Protein AF-A0A395IGC1-F1 (afdb_monomer_lite)

Sequence (133 aa):
MDLAVDSQAIAFTKSSARYLFNKNPDMEKKLRSLYQQAADLSYHLWTRRTTLKISTRGDLNPLFDVEDPKMTLHSTVKEDTENKLTGQPIALFVHPMHMIELYGTEEGEDYENSLIFAPAEVWLYHPLRQEGP

Foldseek 3Di:
DLVVLLVVLVVCCPPVCVVVDDPDPVVSVVSSVVSVLVVVQVCLCVPPPKDKDFDFPVNDDQADAPPPPQEDEDPVDDDDPVHDSGRAGFPDQPDGRQAIWIAADNSSDRNPHTDGPGHTYTYGDDDPPPPDD

Organism: NCBI:txid38457

pLDDT: mean 77.88, std 9.59, range [47.28, 89.88]

Secondary structure (DSSP, 8-state):
-HHHHHHHHHHHHHSGGGGTS---HHHHHHHHHHHHHHHHHHHHHHHS--EEEE--GGGS-SB--TT-TTEEE-TT-PPBTTB--TTPBP-EEEETT--EEEES-TTS--SSS-EEEEPEEEE---PPP----

Radius of gyration: 26.28 Å; chains: 1; bounding box: 51×21×82 Å

Structure (mmCIF, N/CA/C/O backbone):
data_AF-A0A395IGC1-F1
#
_entry.id   AF-A0A395IGC1-F1
#
loop_
_atom_site.group_PDB
_atom_site.id
_atom_site.type_symbol
_atom_site.label_atom_id
_atom_site.label_alt_id
_atom_site.label_comp_id
_atom_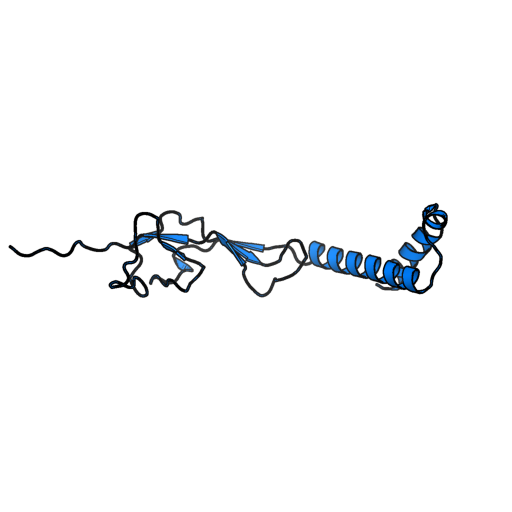site.label_asym_id
_atom_site.label_entity_id
_atom_site.label_seq_id
_atom_site.pdbx_PDB_ins_code
_atom_site.Cartn_x
_atom_site.Cartn_y
_atom_site.Cartn_z
_atom_site.occupancy
_atom_site.B_iso_or_equiv
_atom_site.auth_seq_id
_atom_site.auth_comp_id
_atom_site.auth_asym_id
_atom_site.auth_atom_id
_atom_site.pdbx_PDB_model_num
ATOM 1 N N . MET A 1 1 ? 9.162 -8.271 -26.415 1.00 57.78 1 MET A N 1
ATOM 2 C CA . MET A 1 1 ? 9.500 -6.974 -25.790 1.00 57.78 1 MET A CA 1
ATOM 3 C C . MET A 1 1 ? 10.963 -6.619 -26.061 1.00 57.78 1 MET A C 1
ATOM 5 O O . MET A 1 1 ? 11.222 -5.499 -26.485 1.00 57.78 1 MET A O 1
ATOM 9 N N . ASP A 1 2 ? 11.868 -7.602 -25.999 1.00 61.69 2 ASP A N 1
ATOM 10 C CA . ASP A 1 2 ? 13.318 -7.487 -26.257 1.00 61.69 2 ASP A CA 1
ATOM 11 C C . ASP A 1 2 ? 13.733 -6.704 -27.512 1.00 61.69 2 ASP A C 1
ATOM 13 O O . ASP A 1 2 ? 14.636 -5.878 -27.449 1.00 61.69 2 ASP A O 1
ATOM 17 N N . LEU A 1 3 ? 13.050 -6.883 -28.650 1.00 71.25 3 LEU A N 1
ATOM 18 C CA . LEU A 1 3 ? 13.413 -6.194 -29.901 1.00 71.25 3 LEU A CA 1
ATOM 19 C C . LEU A 1 3 ? 13.288 -4.659 -29.814 1.00 71.25 3 LEU A C 1
ATOM 21 O O . LEU A 1 3 ? 14.064 -3.936 -30.440 1.00 71.25 3 LEU A O 1
ATOM 25 N N . ALA A 1 4 ? 12.323 -4.148 -29.042 1.00 75.06 4 ALA A N 1
ATOM 26 C CA . ALA A 1 4 ? 12.119 -2.707 -28.874 1.00 75.06 4 ALA A CA 1
ATOM 27 C C . ALA A 1 4 ? 13.140 -2.101 -27.899 1.00 75.06 4 ALA A C 1
ATOM 29 O O . ALA A 1 4 ? 13.671 -1.018 -28.153 1.00 75.06 4 ALA A O 1
ATOM 30 N N . VAL A 1 5 ? 13.451 -2.829 -26.823 1.00 79.88 5 VAL A N 1
ATOM 31 C CA . VAL A 1 5 ? 14.486 -2.475 -25.839 1.00 79.88 5 VAL A CA 1
ATOM 32 C C . VAL A 1 5 ? 15.861 -2.424 -26.498 1.00 79.88 5 VAL A C 1
ATOM 34 O O . VAL A 1 5 ? 16.593 -1.444 -26.346 1.00 79.88 5 VAL A O 1
ATOM 37 N N . ASP A 1 6 ? 16.163 -3.415 -27.331 1.00 79.56 6 ASP A N 1
ATOM 38 C CA . ASP A 1 6 ? 17.393 -3.469 -28.111 1.00 79.56 6 ASP A CA 1
ATOM 39 C C . ASP A 1 6 ? 17.507 -2.302 -29.093 1.00 79.56 6 ASP A C 1
ATOM 41 O O . ASP A 1 6 ? 18.558 -1.665 -29.184 1.00 79.56 6 ASP A O 1
ATOM 45 N N . SER A 1 7 ? 16.419 -1.965 -29.791 1.00 84.06 7 SER A N 1
ATOM 46 C CA . SER A 1 7 ? 16.398 -0.819 -30.702 1.00 84.06 7 SER A CA 1
ATOM 47 C C . SER A 1 7 ? 16.660 0.503 -29.974 1.00 84.06 7 SER A C 1
ATOM 49 O O . SER A 1 7 ? 17.414 1.337 -30.479 1.00 84.06 7 SER A O 1
ATOM 51 N N . GLN A 1 8 ? 16.072 0.703 -28.791 1.00 84.19 8 GLN A N 1
ATOM 52 C CA . GLN A 1 8 ? 16.260 1.919 -27.991 1.00 84.19 8 GLN A CA 1
ATOM 53 C C . GLN A 1 8 ? 17.681 2.020 -27.425 1.00 84.19 8 GLN A C 1
ATOM 55 O O . GLN A 1 8 ? 18.326 3.061 -27.564 1.00 84.19 8 GLN A O 1
ATOM 60 N N . ALA A 1 9 ? 18.223 0.929 -26.879 1.00 82.69 9 ALA A N 1
ATOM 61 C CA . ALA A 1 9 ? 19.599 0.889 -26.383 1.00 82.69 9 ALA A CA 1
ATOM 62 C C . ALA A 1 9 ? 20.624 1.149 -27.508 1.00 82.69 9 ALA A C 1
ATOM 64 O O . ALA A 1 9 ? 21.607 1.876 -27.327 1.00 82.69 9 ALA A O 1
ATOM 65 N N . ILE A 1 10 ? 20.383 0.612 -28.709 1.00 83.31 10 ILE A N 1
ATOM 66 C CA . ILE A 1 10 ? 21.224 0.858 -29.888 1.00 83.31 10 ILE A CA 1
ATOM 67 C C . ILE A 1 10 ? 21.091 2.309 -30.374 1.00 83.31 10 ILE A C 1
ATOM 69 O O . ILE A 1 10 ? 22.091 2.935 -30.729 1.00 83.31 10 ILE A O 1
ATOM 73 N N . ALA A 1 11 ? 19.882 2.871 -30.399 1.00 85.44 11 ALA A N 1
ATOM 74 C CA . ALA A 1 11 ? 19.674 4.269 -30.774 1.00 85.44 11 ALA A CA 1
ATOM 75 C C . ALA A 1 11 ? 20.389 5.219 -29.800 1.00 85.44 11 ALA A C 1
ATOM 77 O O . ALA A 1 11 ? 21.076 6.150 -30.228 1.00 85.44 11 ALA A O 1
ATOM 78 N N . PHE A 1 12 ? 20.313 4.929 -28.500 1.00 84.44 12 PHE A N 1
ATOM 79 C CA . PHE A 1 12 ? 20.993 5.687 -27.459 1.00 84.44 12 PHE A CA 1
ATOM 80 C C . PHE A 1 12 ? 22.516 5.650 -27.627 1.00 84.44 12 PHE A C 1
ATOM 82 O O . PHE A 1 12 ? 23.151 6.703 -27.673 1.00 84.44 12 PHE A O 1
ATOM 89 N N . THR A 1 13 ? 23.113 4.472 -27.825 1.00 82.00 13 THR A N 1
ATOM 90 C CA . THR A 1 13 ? 24.572 4.337 -28.020 1.00 82.00 13 THR A CA 1
ATOM 91 C C . THR A 1 13 ? 25.078 4.938 -29.334 1.00 82.00 13 THR A C 1
ATOM 93 O O . THR A 1 13 ? 26.251 5.296 -29.429 1.00 82.00 13 THR A O 1
ATOM 96 N N . LYS A 1 14 ? 24.217 5.092 -30.347 1.00 85.38 14 LYS A N 1
ATOM 97 C CA . LYS A 1 14 ? 24.543 5.785 -31.608 1.00 85.38 14 LYS A CA 1
ATOM 98 C C . LYS A 1 14 ? 24.425 7.310 -31.522 1.00 85.38 14 LYS A C 1
ATOM 100 O O . LYS A 1 14 ? 24.967 7.996 -32.391 1.00 85.38 14 LYS A O 1
ATOM 105 N N . SER A 1 15 ? 23.747 7.835 -30.503 1.00 84.31 15 SER A N 1
ATOM 106 C CA . SER A 1 15 ? 23.563 9.274 -30.283 1.00 84.31 15 SER A CA 1
ATOM 107 C C . SER A 1 15 ? 24.846 9.966 -29.792 1.00 84.31 15 SER A C 1
ATOM 109 O O . SER A 1 15 ? 25.911 9.352 -29.685 1.00 84.31 15 SER A O 1
ATOM 111 N N . SER A 1 16 ? 24.750 11.247 -29.426 1.00 84.88 16 SER A N 1
ATOM 112 C CA . SER A 1 16 ? 25.825 11.995 -28.755 1.00 84.88 16 SER A CA 1
ATOM 113 C C . SER A 1 16 ? 26.332 11.322 -27.471 1.00 84.88 16 SER A C 1
ATOM 115 O O . SER A 1 16 ? 27.471 11.557 -27.072 1.00 84.88 16 SER A O 1
ATOM 117 N N . ALA A 1 17 ? 25.545 10.423 -26.867 1.00 80.56 17 ALA A N 1
ATOM 118 C CA . ALA A 1 17 ? 25.967 9.598 -25.740 1.00 80.56 17 ALA A CA 1
ATOM 119 C C . ALA A 1 17 ? 27.205 8.736 -26.058 1.00 80.56 17 ALA A C 1
ATOM 121 O O . ALA A 1 17 ? 27.982 8.428 -25.160 1.00 80.56 17 ALA A O 1
ATOM 122 N N . ARG A 1 18 ? 27.475 8.419 -27.333 1.00 79.62 18 ARG A N 1
ATOM 123 C CA . ARG A 1 18 ? 28.665 7.658 -27.763 1.00 79.62 18 ARG A CA 1
ATOM 124 C C . ARG A 1 18 ? 30.004 8.229 -27.285 1.00 79.62 18 ARG A C 1
ATOM 126 O O . ARG A 1 18 ? 30.986 7.501 -27.265 1.00 79.62 18 ARG A O 1
ATOM 133 N N . TYR A 1 19 ? 30.051 9.524 -26.966 1.00 80.75 19 TYR A N 1
ATOM 134 C CA . TYR A 1 19 ? 31.247 10.204 -26.460 1.00 80.75 19 TYR A CA 1
ATOM 135 C C . TYR A 1 19 ? 31.378 10.144 -24.932 1.00 80.75 19 TYR A C 1
ATOM 137 O O . TYR A 1 19 ? 32.445 10.429 -24.402 1.00 80.75 19 TYR A O 1
ATOM 145 N N . LEU A 1 20 ? 30.301 9.777 -24.235 1.00 77.69 20 LEU A N 1
ATOM 146 C CA . LEU A 1 20 ? 30.237 9.633 -22.779 1.00 77.69 20 LEU A CA 1
ATOM 147 C C . LEU A 1 20 ? 30.416 8.174 -22.339 1.00 77.69 20 LEU A C 1
ATOM 149 O O . LEU A 1 20 ? 30.846 7.917 -21.218 1.00 77.69 20 LEU A O 1
ATOM 153 N N . PHE A 1 21 ? 30.096 7.218 -23.215 1.00 70.38 21 PHE A N 1
ATOM 154 C CA . PHE A 1 21 ? 30.158 5.791 -22.914 1.00 70.38 21 PHE A CA 1
ATOM 155 C C . PHE A 1 21 ? 31.394 5.131 -23.521 1.00 70.38 21 PHE A C 1
ATOM 157 O O . PHE A 1 21 ? 31.634 5.199 -24.726 1.00 70.38 21 PHE A O 1
ATOM 164 N N . ASN A 1 22 ? 32.140 4.410 -22.685 1.00 71.12 22 ASN A N 1
ATOM 165 C CA . ASN A 1 22 ? 33.119 3.446 -23.163 1.00 71.12 22 ASN A CA 1
ATOM 166 C C . ASN A 1 22 ? 32.365 2.211 -23.684 1.00 71.12 22 ASN A C 1
ATOM 168 O O . ASN A 1 22 ? 31.527 1.660 -22.968 1.00 71.12 22 ASN A O 1
ATOM 172 N N . LYS A 1 23 ? 32.642 1.774 -24.918 1.00 69.56 23 LYS A N 1
ATOM 173 C CA . LYS A 1 23 ? 31.980 0.627 -25.573 1.00 69.56 23 LYS A CA 1
ATOM 174 C C . LYS A 1 23 ? 32.480 -0.716 -25.028 1.00 69.56 23 LYS A C 1
ATOM 176 O O . LYS A 1 23 ? 32.913 -1.585 -25.779 1.00 69.56 23 LYS A O 1
ATOM 181 N N . ASN A 1 24 ? 32.473 -0.867 -23.709 1.00 79.38 24 ASN A N 1
ATOM 182 C CA . ASN A 1 24 ? 32.723 -2.148 -23.073 1.00 79.38 24 ASN A CA 1
ATOM 183 C C . ASN A 1 24 ? 31.439 -3.001 -23.184 1.00 79.38 24 ASN A C 1
ATOM 185 O O . ASN A 1 24 ? 30.371 -2.502 -22.809 1.00 79.38 24 ASN A O 1
ATOM 189 N N . PRO A 1 25 ? 31.507 -4.261 -23.658 1.00 78.12 25 PRO A N 1
ATOM 190 C CA . PRO A 1 25 ? 30.361 -5.177 -23.681 1.00 78.12 25 PRO A CA 1
ATOM 191 C C . PRO A 1 25 ? 29.608 -5.278 -22.342 1.00 78.12 25 PRO A C 1
ATOM 193 O O . PRO A 1 25 ? 28.382 -5.402 -22.343 1.00 78.12 25 PRO A O 1
ATOM 196 N N . ASP A 1 26 ? 30.291 -5.141 -21.201 1.00 82.62 26 ASP A N 1
ATOM 197 C CA . ASP A 1 26 ? 29.640 -5.146 -19.883 1.00 82.62 26 ASP A CA 1
ATOM 198 C C . ASP A 1 26 ? 28.701 -3.947 -19.680 1.00 82.62 26 ASP A C 1
ATOM 200 O O . ASP A 1 26 ? 27.618 -4.075 -19.102 1.00 82.62 26 ASP A O 1
ATOM 204 N N . MET A 1 27 ? 29.082 -2.771 -20.192 1.00 80.19 27 MET A N 1
ATOM 205 C CA . MET A 1 27 ? 28.243 -1.574 -20.120 1.00 80.19 27 MET A CA 1
ATOM 206 C C . MET A 1 27 ? 27.045 -1.664 -21.060 1.00 80.19 27 MET A C 1
ATOM 208 O O . MET A 1 27 ? 25.955 -1.245 -20.677 1.00 80.19 27 MET A O 1
ATOM 212 N N . GLU A 1 28 ? 27.208 -2.235 -22.256 1.00 80.62 28 GLU A N 1
ATOM 213 C CA . GLU A 1 28 ? 26.083 -2.459 -23.172 1.00 80.62 28 GLU A CA 1
ATOM 214 C C . GLU A 1 28 ? 25.059 -3.425 -22.571 1.00 80.62 28 GLU A C 1
ATOM 216 O O . GLU A 1 28 ? 23.853 -3.179 -22.643 1.00 80.62 28 GLU A O 1
ATOM 221 N N . LYS A 1 29 ? 25.532 -4.486 -21.909 1.00 84.88 29 LYS A N 1
ATOM 222 C CA . LYS A 1 29 ? 24.670 -5.425 -21.188 1.00 84.88 29 LYS A CA 1
ATOM 223 C C . LYS A 1 29 ? 23.932 -4.741 -20.036 1.00 84.88 29 LYS A C 1
ATOM 225 O O . LYS A 1 29 ? 22.726 -4.935 -19.884 1.00 84.88 29 LYS A O 1
ATOM 230 N N . LYS A 1 30 ? 24.622 -3.895 -19.261 1.00 86.50 30 LYS A N 1
ATOM 231 C CA . LYS A 1 30 ? 24.007 -3.112 -18.178 1.00 86.50 30 LYS A CA 1
ATOM 232 C C . LYS A 1 30 ? 22.962 -2.127 -18.705 1.00 86.50 30 LYS A C 1
ATOM 234 O O . LYS A 1 30 ? 21.893 -2.006 -18.117 1.00 86.50 30 LYS A O 1
ATOM 239 N N . LEU A 1 31 ? 23.244 -1.461 -19.824 1.00 86.12 31 LEU A N 1
ATOM 240 C CA . LEU A 1 31 ? 22.314 -0.527 -20.455 1.00 86.12 31 LEU A CA 1
ATOM 241 C C . LEU A 1 31 ? 21.043 -1.243 -20.927 1.00 86.12 31 LEU A C 1
ATOM 243 O O . LEU A 1 31 ? 19.945 -0.780 -20.636 1.00 86.12 31 LEU A O 1
ATOM 247 N N . ARG A 1 32 ? 21.179 -2.394 -21.596 1.00 86.44 32 ARG A N 1
ATOM 248 C CA . ARG A 1 32 ? 20.028 -3.217 -22.006 1.00 86.44 32 ARG A CA 1
ATOM 249 C C . ARG A 1 32 ? 19.208 -3.682 -20.808 1.00 86.44 32 ARG A C 1
ATOM 251 O O . ARG A 1 32 ? 17.992 -3.542 -20.828 1.00 86.44 32 ARG A O 1
ATOM 258 N N . SER A 1 33 ? 19.868 -4.148 -19.746 1.00 88.94 33 SER A N 1
ATOM 259 C CA . SER A 1 33 ? 19.200 -4.515 -18.492 1.00 88.94 33 SER A CA 1
ATOM 260 C C . SER A 1 33 ? 18.399 -3.352 -17.906 1.00 88.94 33 SER A C 1
ATOM 262 O O . SER A 1 33 ? 17.291 -3.564 -17.431 1.00 88.94 33 SER A O 1
ATOM 264 N N . LEU A 1 34 ? 18.931 -2.127 -17.951 1.00 89.81 34 LEU A N 1
ATOM 265 C CA . LEU A 1 34 ? 18.236 -0.947 -17.439 1.00 89.81 34 LEU A CA 1
ATOM 266 C C . LEU A 1 34 ? 17.009 -0.592 -18.289 1.00 89.81 34 LEU A C 1
ATOM 268 O O . LEU A 1 34 ? 15.945 -0.337 -17.739 1.00 89.81 34 LEU A O 1
ATOM 272 N N . TYR A 1 35 ? 17.137 -0.601 -19.620 1.00 89.12 35 TYR A N 1
ATOM 273 C CA . TYR A 1 35 ? 15.992 -0.367 -20.506 1.00 89.12 35 TYR A CA 1
ATOM 274 C C . TYR A 1 35 ? 14.912 -1.439 -20.344 1.00 89.12 35 TYR A C 1
ATOM 276 O O . TYR A 1 35 ? 13.730 -1.105 -20.369 1.00 89.12 35 TYR A O 1
ATOM 284 N N . GLN A 1 36 ? 15.304 -2.701 -20.150 1.00 89.88 36 GLN A N 1
ATOM 285 C CA . GLN A 1 36 ? 14.368 -3.790 -19.887 1.00 89.88 36 GLN A CA 1
ATOM 286 C C . GLN A 1 36 ? 13.639 -3.576 -18.556 1.00 89.88 36 GLN A C 1
ATOM 288 O O . GLN A 1 36 ? 12.414 -3.558 -18.539 1.00 89.88 36 GLN A O 1
ATOM 293 N N . GLN A 1 37 ? 14.375 -3.301 -17.474 1.00 89.25 37 GLN A N 1
ATOM 294 C CA . GLN A 1 37 ? 13.787 -3.001 -16.162 1.00 89.25 37 GLN A CA 1
ATOM 295 C C . GLN A 1 37 ? 12.828 -1.809 -16.226 1.00 89.25 37 GLN A C 1
ATOM 297 O O . GLN A 1 37 ? 11.724 -1.879 -15.701 1.00 89.25 37 GLN A O 1
ATOM 302 N N . ALA A 1 38 ? 13.210 -0.731 -16.914 1.00 88.19 38 ALA A N 1
ATOM 303 C CA . ALA A 1 38 ? 12.355 0.441 -17.068 1.00 88.19 38 ALA A CA 1
ATOM 304 C C . ALA A 1 38 ? 11.081 0.135 -17.874 1.00 88.19 38 ALA A C 1
ATOM 306 O O . ALA A 1 38 ? 10.012 0.655 -17.548 1.00 88.19 38 ALA A O 1
ATOM 307 N N . ALA A 1 39 ? 11.177 -0.696 -18.917 1.00 88.62 39 ALA A N 1
ATOM 308 C CA . ALA A 1 39 ? 10.030 -1.110 -19.719 1.00 88.62 39 ALA A CA 1
ATOM 309 C C . ALA A 1 39 ? 9.068 -2.000 -18.919 1.00 88.62 39 ALA A C 1
ATOM 311 O O . ALA A 1 39 ? 7.861 -1.763 -18.958 1.00 88.62 39 ALA A O 1
ATOM 312 N N . ASP A 1 40 ? 9.599 -2.966 -18.168 1.00 85.06 40 ASP A N 1
ATOM 313 C CA . ASP A 1 40 ? 8.813 -3.864 -17.317 1.00 85.06 40 ASP A CA 1
ATOM 314 C C . ASP A 1 40 ? 8.127 -3.085 -16.187 1.00 85.06 40 ASP A C 1
ATOM 316 O O . ASP A 1 40 ? 6.918 -3.211 -15.995 1.00 85.06 40 ASP A O 1
ATOM 320 N N . LEU A 1 41 ? 8.861 -2.186 -15.521 1.00 83.31 41 LEU A N 1
ATOM 321 C CA . LEU A 1 41 ? 8.318 -1.294 -14.496 1.00 83.31 41 LEU A CA 1
ATOM 322 C C . LEU A 1 41 ? 7.197 -0.411 -15.061 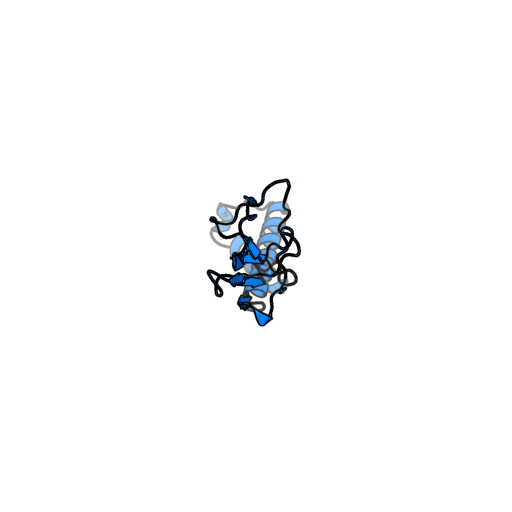1.00 83.31 41 LEU A C 1
ATOM 324 O O . LEU A 1 41 ? 6.107 -0.338 -14.499 1.00 83.31 41 LEU A O 1
ATOM 328 N N . SER A 1 42 ? 7.432 0.219 -16.215 1.00 84.31 42 SER A N 1
ATOM 329 C CA . SER A 1 42 ? 6.430 1.066 -16.877 1.00 84.31 42 SER A CA 1
ATOM 330 C C . SER A 1 42 ? 5.179 0.273 -17.253 1.00 84.31 42 SER A C 1
ATOM 332 O O . SER A 1 42 ? 4.063 0.771 -17.116 1.00 84.31 42 SER A O 1
ATOM 334 N N . TYR A 1 43 ? 5.351 -0.967 -17.714 1.00 85.00 43 TYR A N 1
ATOM 335 C CA . TYR A 1 43 ? 4.243 -1.855 -18.034 1.00 85.00 43 TYR A CA 1
ATOM 336 C C . TYR A 1 43 ? 3.437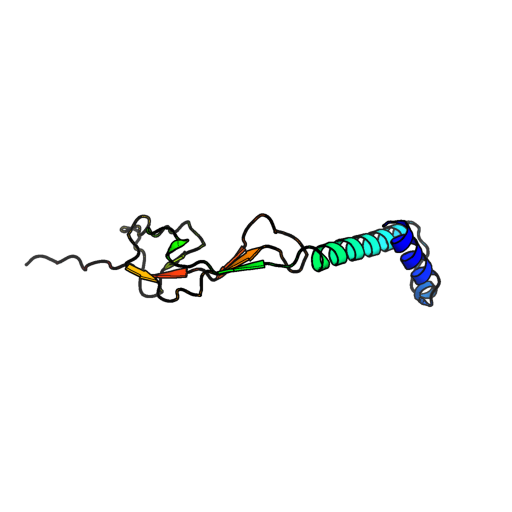 -2.221 -16.786 1.00 85.00 43 TYR A C 1
ATOM 338 O O . TYR A 1 43 ? 2.208 -2.120 -16.815 1.00 85.00 43 TYR A O 1
ATOM 346 N N . HIS A 1 44 ? 4.094 -2.584 -15.682 1.00 80.06 44 HIS A N 1
ATOM 347 C CA . HIS A 1 44 ? 3.416 -2.880 -14.420 1.00 80.06 44 HIS A CA 1
ATOM 348 C C . HIS A 1 44 ? 2.660 -1.665 -13.879 1.00 80.06 44 HIS A C 1
ATOM 350 O O . HIS A 1 44 ? 1.467 -1.781 -13.609 1.00 80.06 44 HIS A O 1
ATOM 356 N N . LEU A 1 45 ? 3.283 -0.485 -13.841 1.00 78.44 45 LEU A N 1
ATOM 357 C CA . LEU A 1 45 ? 2.628 0.750 -13.395 1.00 78.44 45 LEU A CA 1
ATOM 358 C C . LEU A 1 45 ? 1.421 1.130 -14.260 1.00 78.44 45 LEU A C 1
ATOM 360 O O . LEU A 1 45 ? 0.410 1.623 -13.756 1.00 78.44 45 LEU A O 1
ATOM 364 N N . TRP A 1 46 ? 1.504 0.897 -15.572 1.00 81.44 46 TRP A N 1
ATOM 365 C CA . TRP A 1 46 ? 0.422 1.236 -16.492 1.00 81.44 46 TRP A CA 1
ATOM 366 C C . TRP A 1 46 ? -0.738 0.238 -16.447 1.00 81.44 46 TRP A C 1
ATOM 368 O O . TRP A 1 46 ? -1.899 0.627 -16.593 1.00 81.44 46 TRP A O 1
ATOM 378 N N . THR A 1 47 ? -0.441 -1.051 -16.272 1.00 80.94 47 THR A N 1
ATOM 379 C CA . THR A 1 47 ? -1.445 -2.123 -16.346 1.00 80.94 47 THR A CA 1
ATOM 380 C C . THR A 1 47 ? -2.027 -2.507 -14.992 1.00 80.94 47 THR A C 1
ATOM 382 O O . THR A 1 47 ? -3.177 -2.940 -14.932 1.00 80.94 47 THR A O 1
ATOM 385 N N . ARG A 1 48 ? -1.283 -2.309 -13.901 1.00 75.62 48 ARG A N 1
ATOM 386 C CA . ARG A 1 48 ? -1.678 -2.684 -12.544 1.00 75.62 48 ARG A CA 1
ATOM 387 C C . ARG A 1 48 ? -1.622 -1.440 -11.655 1.00 75.62 48 ARG A C 1
ATOM 389 O O . ARG A 1 48 ? -0.599 -1.087 -11.086 1.00 75.62 48 ARG A O 1
ATOM 396 N N . ARG A 1 49 ? -2.733 -0.711 -11.572 1.00 75.12 49 ARG A N 1
ATOM 397 C CA . ARG A 1 49 ? -2.798 0.519 -10.768 1.00 75.12 49 ARG A CA 1
ATOM 398 C C . ARG A 1 49 ? -2.808 0.199 -9.277 1.00 75.12 49 ARG A C 1
ATOM 400 O O . ARG A 1 49 ? -3.491 -0.733 -8.852 1.00 75.12 49 ARG A O 1
ATOM 407 N N . THR A 1 50 ? -2.113 1.022 -8.496 1.00 81.94 50 THR A N 1
ATOM 408 C CA . THR A 1 50 ? -2.243 1.043 -7.039 1.00 81.94 50 THR A CA 1
ATOM 409 C C . THR A 1 50 ? -3.707 1.221 -6.653 1.00 81.94 50 THR A C 1
ATOM 411 O O . THR A 1 50 ? -4.407 2.082 -7.193 1.00 81.94 50 THR A O 1
ATOM 414 N N . THR A 1 51 ? -4.175 0.383 -5.735 1.00 83.62 51 THR A N 1
ATOM 415 C CA . THR A 1 51 ? -5.560 0.377 -5.270 1.00 83.62 51 THR A CA 1
ATOM 416 C C . THR A 1 51 ? -5.603 0.749 -3.800 1.00 83.62 51 THR A C 1
ATOM 418 O O . THR A 1 51 ? -4.864 0.202 -2.987 1.00 83.62 51 THR A O 1
ATOM 421 N N . LEU A 1 52 ? -6.496 1.676 -3.466 1.00 86.00 52 LEU A N 1
ATOM 422 C CA . LEU A 1 52 ? -6.773 2.083 -2.099 1.00 86.00 52 LEU A CA 1
ATOM 423 C C . LEU A 1 52 ? -8.098 1.456 -1.670 1.00 86.00 52 LEU A C 1
ATOM 425 O O . LEU A 1 52 ? -9.126 1.666 -2.318 1.00 86.00 52 LEU A O 1
ATOM 429 N N . LYS A 1 53 ? -8.076 0.693 -0.580 1.00 85.69 53 LYS A N 1
ATOM 430 C CA . LYS A 1 53 ? -9.267 0.113 0.035 1.00 85.69 53 LYS A CA 1
ATOM 431 C C . LYS A 1 53 ? -9.517 0.793 1.374 1.00 85.69 53 LYS A C 1
ATOM 433 O O . LYS A 1 53 ? -8.728 0.670 2.308 1.00 85.69 53 LYS A O 1
ATOM 438 N N . ILE A 1 54 ? -10.638 1.502 1.451 1.00 84.25 54 ILE A N 1
ATOM 439 C CA . ILE A 1 54 ? -11.143 2.074 2.698 1.00 84.25 54 ILE A CA 1
ATOM 440 C C . ILE A 1 54 ? -12.025 1.017 3.336 1.00 84.25 54 ILE A C 1
ATOM 442 O O . ILE A 1 54 ? -12.998 0.572 2.726 1.00 84.25 54 ILE A O 1
ATOM 446 N N . SER A 1 55 ? -11.671 0.616 4.545 1.00 81.88 55 SER A N 1
ATOM 447 C CA . SER A 1 55 ? -12.447 -0.349 5.312 1.00 81.88 55 SER A CA 1
ATOM 448 C C . SER A 1 55 ? -13.191 0.379 6.423 1.00 81.88 55 SER A C 1
ATOM 450 O O . SER A 1 55 ? -12.708 1.359 6.988 1.00 81.88 55 SER A O 1
ATOM 452 N N . THR A 1 56 ? -14.405 -0.071 6.708 1.00 76.38 56 THR A N 1
ATOM 453 C CA . THR A 1 56 ? -15.278 0.529 7.720 1.00 76.38 56 THR A CA 1
ATOM 454 C C . THR A 1 56 ? -15.425 -0.406 8.917 1.00 76.38 56 THR A C 1
ATOM 456 O O . THR A 1 56 ? -14.920 -1.525 8.914 1.00 76.38 56 THR A O 1
ATOM 459 N N . ARG A 1 57 ? -16.167 0.014 9.952 1.00 74.44 57 ARG A N 1
ATOM 460 C CA . ARG A 1 57 ? -16.439 -0.822 11.136 1.00 74.44 57 ARG A CA 1
ATOM 461 C C . ARG A 1 57 ? -16.962 -2.226 10.791 1.00 74.44 57 ARG A C 1
ATOM 463 O O . ARG A 1 57 ? -16.689 -3.154 11.540 1.00 74.44 57 ARG A O 1
ATOM 470 N N . GLY A 1 58 ? -17.732 -2.382 9.711 1.00 78.06 58 GLY A N 1
ATOM 471 C CA . GLY A 1 58 ? -18.270 -3.688 9.307 1.00 78.06 58 GLY A CA 1
ATOM 472 C C . GLY A 1 58 ? -17.209 -4.663 8.788 1.00 78.06 58 GLY A C 1
ATOM 473 O O . GLY A 1 58 ? -17.414 -5.870 8.852 1.00 78.06 58 GLY A O 1
ATOM 474 N N . ASP A 1 59 ? -16.079 -4.140 8.316 1.00 80.31 59 ASP A N 1
ATOM 475 C CA . ASP A 1 59 ? -14.971 -4.907 7.740 1.00 80.31 59 ASP A CA 1
ATOM 476 C C . ASP A 1 59 ? -13.899 -5.259 8.788 1.00 80.31 59 ASP A C 1
ATOM 478 O O . ASP A 1 59 ? -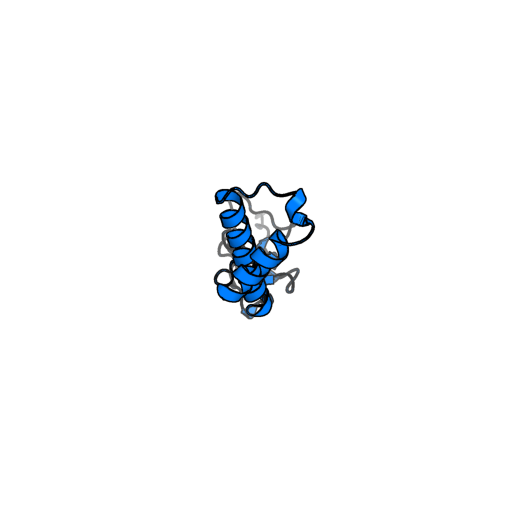12.927 -5.954 8.489 1.00 80.31 59 ASP A O 1
ATOM 482 N N . LEU A 1 60 ? -14.067 -4.750 10.011 1.00 79.31 60 LEU A N 1
ATOM 483 C CA . LEU A 1 60 ? -13.116 -4.828 11.110 1.00 79.31 60 LEU A CA 1
ATOM 484 C C . LEU A 1 60 ? -13.547 -5.822 12.186 1.00 79.31 60 LEU A C 1
ATOM 486 O O . LEU A 1 60 ? -14.736 -6.061 12.404 1.00 79.31 60 LEU A O 1
ATOM 490 N N . ASN A 1 61 ? -12.563 -6.365 12.908 1.00 81.88 61 ASN A N 1
ATOM 491 C CA . ASN A 1 61 ? -12.831 -7.207 14.067 1.0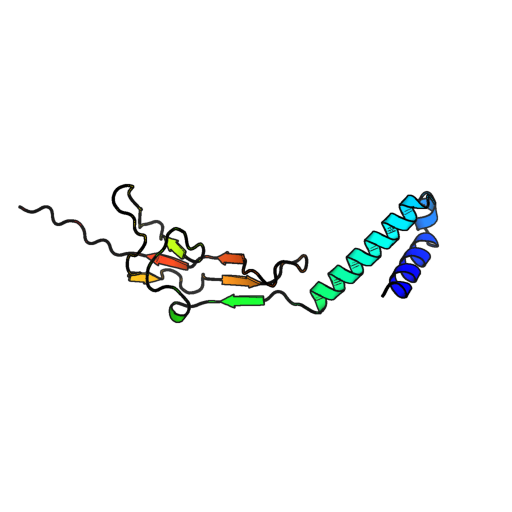0 81.88 61 ASN A CA 1
ATOM 492 C C . ASN A 1 61 ? -13.587 -6.392 15.141 1.00 81.88 61 ASN A C 1
ATOM 494 O O . ASN A 1 61 ? -13.174 -5.283 15.478 1.00 81.88 61 ASN A O 1
ATOM 498 N N . PRO A 1 62 ? -14.704 -6.886 15.698 1.00 80.75 62 PRO A N 1
ATOM 499 C CA . PRO A 1 62 ? -15.383 -6.200 16.799 1.00 80.75 62 PRO A CA 1
ATOM 500 C C . PRO A 1 62 ? -14.552 -6.135 18.092 1.00 80.75 62 PRO A C 1
ATOM 502 O O . PRO A 1 62 ? -14.854 -5.321 18.971 1.00 80.75 62 PRO A O 1
ATOM 505 N N . LEU A 1 63 ? -13.545 -6.999 18.223 1.00 84.38 63 LEU A N 1
ATOM 506 C CA . LEU A 1 63 ? -12.631 -7.047 19.357 1.00 84.38 63 LEU A CA 1
ATOM 507 C C . LEU A 1 63 ? -11.309 -6.376 18.993 1.00 84.38 63 LEU A C 1
ATOM 509 O O . LEU A 1 63 ? -10.793 -6.575 17.894 1.00 84.38 63 LEU A O 1
ATOM 513 N N . PHE A 1 64 ? -10.762 -5.608 19.931 1.00 83.38 64 PHE A N 1
ATOM 514 C CA . PHE A 1 64 ? -9.445 -5.007 19.780 1.00 83.38 64 PHE A CA 1
ATOM 515 C C . PHE A 1 64 ? -8.353 -6.072 19.893 1.00 83.38 64 PHE A C 1
ATOM 517 O O . PHE A 1 64 ? -8.398 -6.918 20.787 1.00 83.38 64 PHE A O 1
ATOM 524 N N . ASP A 1 65 ? -7.356 -6.001 19.022 1.00 83.06 65 ASP A N 1
ATOM 525 C CA . ASP A 1 65 ? -6.139 -6.797 19.105 1.00 83.06 65 ASP A CA 1
ATOM 526 C C . ASP A 1 65 ? -4.933 -5.874 18.927 1.00 83.06 65 ASP A C 1
ATOM 528 O O . ASP A 1 65 ? -4.893 -5.075 17.995 1.00 83.06 65 ASP A O 1
ATOM 532 N N . VAL A 1 66 ? -3.971 -5.970 19.843 1.00 80.75 66 VAL A N 1
ATOM 533 C CA . VAL A 1 66 ? -2.745 -5.159 19.828 1.00 80.75 66 VAL A CA 1
ATOM 534 C C . VAL A 1 66 ? -1.789 -5.607 18.723 1.00 80.75 66 VAL A C 1
ATOM 536 O O . VAL A 1 66 ? -0.994 -4.810 18.233 1.00 80.75 66 VAL A O 1
ATOM 539 N N . GLU A 1 67 ? -1.892 -6.872 18.311 1.00 82.06 67 GLU A N 1
ATOM 540 C CA . GLU A 1 67 ? -1.092 -7.440 17.228 1.00 82.06 67 GLU A CA 1
ATOM 541 C C . GLU A 1 67 ? -1.728 -7.194 15.853 1.00 82.06 67 GLU A C 1
ATOM 543 O O . GLU A 1 67 ? -1.092 -7.473 14.838 1.00 82.06 67 GLU A O 1
ATOM 548 N N . ASP A 1 68 ? -2.968 -6.681 15.790 1.00 82.81 68 ASP A N 1
ATOM 549 C CA . ASP A 1 68 ? -3.607 -6.306 14.529 1.00 82.81 68 ASP A CA 1
ATOM 550 C C . ASP A 1 68 ? -3.186 -4.880 14.135 1.00 82.81 68 ASP A C 1
ATOM 552 O O . ASP A 1 68 ? -3.694 -3.901 14.691 1.00 82.81 68 ASP A O 1
ATOM 556 N N . PRO A 1 69 ? -2.311 -4.715 13.126 1.00 82.56 69 PRO A N 1
ATOM 557 C CA . PRO A 1 69 ? -1.836 -3.400 12.712 1.00 82.56 69 PRO A CA 1
ATOM 558 C C . PRO A 1 69 ? -2.943 -2.521 12.109 1.00 82.56 69 PRO A C 1
ATOM 560 O O . PRO A 1 69 ? -2.717 -1.334 11.869 1.00 82.56 69 PRO A O 1
ATOM 563 N N . LYS A 1 70 ? -4.136 -3.070 11.826 1.00 82.75 70 LYS A N 1
ATOM 564 C CA . LYS A 1 70 ? -5.280 -2.313 11.293 1.00 82.75 70 LYS A CA 1
ATOM 565 C C . LYS A 1 70 ? -5.900 -1.393 12.333 1.00 82.75 70 LYS A C 1
ATOM 567 O O . LYS A 1 70 ? -6.666 -0.503 11.958 1.00 82.75 70 LYS A O 1
ATOM 572 N N . MET A 1 71 ? -5.594 -1.595 13.613 1.00 83.81 71 MET A N 1
ATOM 573 C CA . MET A 1 71 ? -6.149 -0.828 14.717 1.00 83.81 71 MET A CA 1
ATOM 574 C C . MET A 1 71 ? -5.051 -0.250 15.591 1.00 83.81 71 MET A C 1
ATOM 576 O O . MET A 1 71 ? -4.002 -0.845 15.795 1.00 83.81 71 MET A O 1
ATOM 580 N N . THR A 1 72 ? -5.313 0.926 16.143 1.00 85.81 72 THR A N 1
ATOM 581 C CA . THR A 1 72 ? -4.439 1.546 17.133 1.00 85.81 72 THR A CA 1
ATOM 582 C C . THR A 1 72 ? -5.268 2.135 18.260 1.00 85.81 72 THR A C 1
ATOM 584 O O . THR A 1 72 ? -6.376 2.628 18.038 1.00 85.81 72 THR A O 1
ATOM 587 N N . LEU A 1 73 ? -4.751 2.069 19.483 1.00 84.62 73 LEU A N 1
ATOM 588 C CA . LEU A 1 73 ? -5.423 2.657 20.635 1.00 84.62 73 LEU A CA 1
ATOM 589 C C . LEU A 1 73 ? -5.380 4.177 20.547 1.00 84.62 73 LEU A C 1
ATOM 591 O O . LEU A 1 73 ? -4.342 4.777 20.266 1.00 84.62 73 LEU A O 1
ATOM 595 N N . HIS A 1 74 ? -6.510 4.801 20.862 1.00 84.44 74 HIS A N 1
ATOM 596 C CA . HIS A 1 74 ? -6.558 6.238 21.046 1.00 84.44 74 HIS A CA 1
ATOM 597 C C . HIS A 1 74 ? -5.621 6.659 22.182 1.00 84.44 74 HIS A C 1
ATOM 599 O O . HIS A 1 74 ? -5.568 6.009 23.224 1.00 84.44 74 HIS A O 1
ATOM 605 N N . SER A 1 75 ? -4.948 7.800 22.023 1.00 78.50 75 SER A N 1
ATOM 606 C CA . SER A 1 75 ? -3.932 8.320 22.963 1.00 78.50 75 SER A CA 1
ATOM 607 C C . SER A 1 75 ? -4.368 8.442 24.437 1.00 78.50 75 SER A C 1
ATOM 609 O O . SER A 1 75 ? -3.530 8.494 25.340 1.00 78.50 75 SER A O 1
ATOM 611 N N . THR A 1 76 ? -5.675 8.499 24.700 1.00 75.31 76 THR A N 1
ATOM 612 C CA . THR A 1 76 ? -6.254 8.565 26.054 1.00 75.31 76 THR A CA 1
ATOM 613 C C . THR A 1 76 ? -6.458 7.198 26.706 1.00 75.31 76 THR A C 1
ATOM 615 O O . THR A 1 76 ? -6.718 7.141 27.907 1.00 75.31 76 THR A O 1
ATOM 618 N N . VAL A 1 77 ? -6.339 6.109 25.947 1.00 74.06 77 VAL A N 1
ATOM 619 C CA . VAL A 1 77 ? -6.399 4.734 26.440 1.00 74.06 77 VAL A CA 1
ATOM 620 C C . VAL A 1 77 ? -4.967 4.239 26.585 1.00 74.06 77 VAL A C 1
ATOM 622 O O . VAL A 1 77 ? -4.245 4.101 25.602 1.00 74.06 77 VAL A O 1
ATOM 625 N N . LYS A 1 78 ? -4.539 3.992 27.823 1.00 68.00 78 LYS A N 1
ATOM 626 C CA . LYS A 1 78 ? -3.241 3.375 28.100 1.00 68.00 78 LYS A CA 1
ATOM 627 C C . LYS A 1 78 ? -3.454 1.916 28.451 1.00 68.00 78 LYS A C 1
ATOM 629 O O . LYS A 1 78 ? -4.254 1.607 29.331 1.00 68.00 78 LYS A O 1
ATOM 634 N N . GLU A 1 79 ? -2.728 1.048 27.765 1.00 65.88 79 GLU A N 1
ATOM 635 C CA . GLU A 1 79 ? -2.581 -0.335 28.184 1.00 65.88 79 GLU A CA 1
ATOM 636 C C . GLU A 1 79 ? -1.628 -0.367 29.384 1.00 65.88 79 GLU A C 1
ATOM 638 O O . GLU A 1 79 ? -0.536 0.203 29.335 1.00 65.88 79 GLU A O 1
ATOM 643 N N . ASP A 1 80 ? -2.075 -0.968 30.485 1.00 62.47 80 ASP A N 1
ATOM 644 C CA . ASP A 1 80 ? -1.214 -1.250 31.630 1.00 62.47 80 ASP A CA 1
ATOM 645 C C . ASP A 1 80 ? -0.758 -2.707 31.537 1.00 62.47 80 ASP A C 1
ATOM 647 O O . ASP A 1 80 ? -1.491 -3.573 31.059 1.00 62.47 80 ASP A O 1
ATOM 651 N N . THR A 1 81 ? 0.442 -2.994 32.027 1.00 57.28 81 THR A N 1
ATOM 652 C CA . THR A 1 81 ? 1.074 -4.323 32.006 1.00 57.28 81 THR A CA 1
ATOM 653 C C . THR A 1 81 ? 0.204 -5.398 32.677 1.00 57.28 81 THR A C 1
ATOM 655 O O . THR A 1 81 ? 0.338 -6.583 32.377 1.00 57.28 81 THR A O 1
ATOM 658 N N . GLU A 1 82 ? -0.704 -4.986 33.568 1.00 56.75 82 GLU A N 1
ATOM 659 C CA . GLU A 1 82 ? -1.665 -5.850 34.262 1.00 56.75 82 GLU A CA 1
ATOM 660 C C . GLU A 1 82 ? -2.998 -6.039 33.511 1.00 56.75 82 GLU A C 1
ATOM 662 O O . GLU A 1 82 ? -3.687 -7.032 33.736 1.00 56.75 82 GLU A O 1
ATOM 667 N N . ASN A 1 83 ? -3.353 -5.134 32.591 1.00 61.41 83 ASN A N 1
ATOM 668 C CA . ASN A 1 83 ? -4.630 -5.120 31.875 1.00 61.41 83 ASN A CA 1
ATOM 669 C C . ASN A 1 83 ? -4.395 -5.106 30.365 1.00 61.41 83 ASN A C 1
ATOM 671 O O . ASN A 1 83 ? -4.505 -4.063 29.718 1.00 61.41 83 ASN A O 1
ATOM 675 N N . LYS A 1 84 ? -4.118 -6.287 29.802 1.00 67.00 84 LYS A N 1
ATOM 676 C CA . LYS A 1 84 ? -4.105 -6.462 28.347 1.00 67.00 84 LYS A CA 1
ATOM 677 C C . LYS A 1 84 ? -5.475 -6.103 27.781 1.00 67.00 84 LYS A C 1
ATOM 679 O O . LYS A 1 84 ? -6.491 -6.663 28.195 1.00 67.00 84 LYS A O 1
ATOM 684 N N . LEU A 1 85 ? -5.491 -5.166 26.842 1.00 72.56 85 LEU A N 1
ATOM 685 C CA . LEU A 1 85 ? -6.707 -4.693 26.185 1.00 72.56 85 LEU A CA 1
ATOM 686 C C . LEU A 1 85 ? -7.094 -5.585 24.997 1.00 72.56 85 LEU A C 1
ATOM 688 O O . LEU A 1 85 ? -8.207 -5.483 24.477 1.00 72.56 85 LEU A O 1
ATOM 692 N N . THR A 1 86 ? -6.205 -6.499 24.605 1.00 77.88 86 THR A N 1
ATOM 693 C CA . THR A 1 86 ? -6.459 -7.552 23.622 1.00 77.88 86 THR A CA 1
ATOM 694 C C . THR A 1 86 ? -7.706 -8.365 23.982 1.00 77.88 86 THR A C 1
ATOM 696 O O . THR A 1 86 ? -7.839 -8.887 25.089 1.00 77.88 86 THR A O 1
ATOM 699 N N . GLY A 1 87 ? -8.620 -8.508 23.026 1.00 77.25 87 GLY A N 1
ATOM 700 C CA . GLY A 1 87 ? -9.878 -9.235 23.174 1.00 77.25 87 GLY A CA 1
ATOM 701 C C . GLY A 1 87 ? -11.020 -8.420 23.786 1.00 77.25 87 GLY A C 1
ATOM 702 O O . GLY A 1 87 ? -12.116 -8.958 23.944 1.00 77.25 87 GLY A O 1
ATOM 703 N N . GLN A 1 88 ? -10.811 -7.142 24.120 1.00 81.19 88 GLN A N 1
ATOM 704 C CA . GLN A 1 88 ? -11.883 -6.280 24.621 1.00 81.19 88 GLN A CA 1
ATOM 705 C C . GLN A 1 88 ? -12.762 -5.739 23.480 1.00 81.19 88 GLN A C 1
ATOM 707 O O . GLN A 1 88 ? -12.257 -5.438 22.395 1.00 81.19 88 GLN A O 1
ATOM 712 N N . PRO A 1 89 ? -14.081 -5.589 23.703 1.00 82.31 89 PRO A N 1
ATOM 713 C CA . PRO A 1 89 ? -14.979 -5.034 22.701 1.00 82.31 89 PRO A CA 1
ATOM 714 C C . PRO A 1 89 ? -14.710 -3.544 22.482 1.00 82.31 89 PRO A C 1
ATOM 716 O O . PRO A 1 89 ? -14.668 -2.757 23.430 1.00 82.31 89 PRO A O 1
ATOM 719 N N . ILE A 1 90 ? -14.592 -3.148 21.216 1.00 82.50 90 ILE A N 1
ATOM 720 C CA . ILE A 1 90 ? -14.368 -1.751 20.833 1.00 82.50 90 ILE A CA 1
ATOM 721 C C . ILE A 1 90 ? -15.625 -0.932 21.134 1.00 82.50 90 ILE A C 1
ATOM 723 O O . ILE A 1 90 ? -16.707 -1.213 20.612 1.00 82.50 90 ILE A O 1
ATOM 727 N N . ALA A 1 91 ? -15.480 0.108 21.959 1.00 81.31 91 ALA A N 1
ATOM 728 C CA . ALA A 1 91 ? -16.594 0.976 22.329 1.00 81.31 91 ALA A CA 1
ATOM 729 C C . ALA A 1 91 ? -16.864 2.031 21.248 1.00 81.31 91 ALA A C 1
ATOM 731 O O . ALA A 1 91 ? -18.020 2.294 20.910 1.00 81.31 91 ALA A O 1
ATOM 732 N N . LEU A 1 92 ? -15.805 2.619 20.682 1.00 81.75 92 LEU A N 1
ATOM 733 C CA . LEU A 1 92 ? -15.915 3.661 19.666 1.00 81.75 92 LEU A CA 1
ATOM 734 C C . LEU A 1 92 ? -14.732 3.625 18.692 1.00 81.75 92 LEU A C 1
ATOM 736 O O . LEU A 1 92 ? -13.589 3.452 19.100 1.00 81.75 92 LEU A O 1
ATOM 740 N N . PHE A 1 93 ? -15.013 3.866 17.412 1.00 79.00 93 PHE A N 1
ATOM 741 C CA . PHE A 1 93 ? -14.004 4.233 16.419 1.00 79.00 93 PHE A CA 1
ATOM 742 C C . PHE A 1 93 ? -13.931 5.756 16.370 1.00 79.00 93 PHE A C 1
ATOM 744 O O . PHE A 1 93 ? -14.906 6.399 15.978 1.00 79.00 93 PHE A O 1
ATOM 751 N N . VAL A 1 94 ? -12.811 6.328 16.810 1.00 79.38 94 VAL A N 1
ATOM 752 C CA . VAL A 1 94 ? -12.649 7.786 16.932 1.00 79.38 94 VAL A CA 1
ATOM 753 C C . VAL A 1 94 ? -12.579 8.423 15.546 1.00 79.38 94 VAL A C 1
ATOM 755 O O . VAL A 1 94 ? -13.227 9.434 15.284 1.00 79.38 94 VAL A O 1
ATOM 758 N N . HIS A 1 95 ? -11.867 7.766 14.631 1.00 73.44 95 HIS A N 1
ATOM 759 C CA . HIS A 1 95 ? -11.651 8.235 13.269 1.00 73.44 95 HIS A CA 1
ATOM 760 C C . HIS A 1 95 ? -11.944 7.112 12.252 1.00 73.44 95 HIS A C 1
ATOM 762 O O . HIS A 1 95 ? -11.029 6.427 11.795 1.00 73.44 95 HIS A O 1
ATOM 768 N N . PRO A 1 96 ? -13.217 6.894 11.863 1.00 61.56 96 PRO A N 1
ATOM 769 C CA . PRO A 1 96 ? -13.625 5.723 11.078 1.00 61.56 96 PRO A CA 1
ATOM 770 C C . PRO A 1 96 ? -13.091 5.696 9.636 1.00 61.56 96 PRO A C 1
ATOM 772 O O . PRO A 1 96 ? -13.094 4.637 9.022 1.00 61.56 96 PRO A O 1
ATOM 775 N N . MET A 1 97 ? -12.633 6.828 9.086 1.00 62.44 97 MET A N 1
ATOM 776 C CA . MET A 1 97 ? -12.080 6.904 7.720 1.00 62.44 97 MET A CA 1
ATOM 777 C C . MET A 1 97 ? -10.568 6.675 7.648 1.00 62.44 97 MET A C 1
ATOM 779 O O . MET A 1 97 ? -10.001 6.695 6.560 1.00 62.44 97 MET A O 1
ATOM 783 N N . HIS A 1 98 ? -9.911 6.468 8.787 1.00 64.00 98 HIS A N 1
ATOM 784 C CA . HIS A 1 98 ? -8.464 6.312 8.823 1.00 64.00 98 HIS A CA 1
ATOM 785 C C . HIS A 1 98 ? -8.008 4.875 8.616 1.00 64.00 98 HIS A C 1
ATOM 787 O O . HIS A 1 98 ? -6.813 4.673 8.608 1.00 64.00 98 HIS A O 1
ATOM 793 N N . MET A 1 99 ? -8.888 3.892 8.391 1.00 71.62 99 MET A N 1
ATOM 794 C CA . MET A 1 99 ? -8.441 2.553 8.001 1.00 71.62 99 MET A CA 1
ATOM 795 C C . MET A 1 99 ? -8.268 2.453 6.486 1.00 71.62 99 MET A C 1
ATOM 797 O O . MET A 1 99 ? -9.219 2.188 5.741 1.00 71.62 99 MET A O 1
ATOM 801 N N . ILE A 1 100 ? -7.036 2.673 6.042 1.00 78.81 100 ILE A N 1
ATOM 802 C CA . ILE A 1 100 ? -6.682 2.704 4.628 1.00 78.81 100 ILE A CA 1
ATOM 803 C C . ILE A 1 100 ? -5.664 1.604 4.351 1.00 78.81 100 ILE A C 1
ATOM 805 O O . ILE A 1 100 ? -4.536 1.646 4.839 1.00 78.81 100 ILE A O 1
ATOM 809 N N . GLU A 1 101 ? -6.070 0.638 3.534 1.00 86.12 101 GLU A N 1
ATOM 810 C CA . GLU A 1 101 ? -5.197 -0.393 2.982 1.00 86.12 101 GLU A CA 1
ATOM 811 C C . GLU A 1 101 ? -4.761 0.018 1.571 1.00 86.12 101 GLU A C 1
ATOM 813 O O . GLU A 1 101 ? -5.586 0.408 0.737 1.00 86.12 101 GLU A O 1
ATOM 818 N N . LEU A 1 102 ? -3.466 -0.085 1.297 1.00 85.19 102 LEU A N 1
ATOM 819 C CA . LEU A 1 102 ? -2.869 0.147 -0.009 1.00 85.19 102 LEU A CA 1
ATOM 820 C C . LEU A 1 102 ? -2.429 -1.189 -0.608 1.00 85.19 102 LEU A C 1
ATOM 822 O O . LEU A 1 102 ? -1.770 -1.982 0.060 1.00 85.19 102 LEU A O 1
ATOM 826 N N . TYR A 1 103 ? -2.778 -1.417 -1.869 1.00 84.06 103 TYR A N 1
ATOM 827 C CA . TYR A 1 103 ? -2.339 -2.569 -2.652 1.00 84.06 103 TYR A CA 1
ATOM 828 C C . TYR A 1 103 ? -1.578 -2.062 -3.868 1.00 84.06 103 TYR A C 1
ATOM 830 O O . TYR A 1 103 ? -2.128 -1.283 -4.654 1.00 84.06 103 TYR A O 1
ATOM 838 N N . GLY A 1 104 ? -0.348 -2.528 -4.052 1.00 81.62 104 GLY A N 1
ATOM 839 C CA . GLY A 1 104 ? 0.531 -2.006 -5.090 1.00 81.62 104 GLY A CA 1
ATOM 840 C C . GLY A 1 104 ? 1.335 -0.793 -4.622 1.00 81.62 104 GLY A C 1
ATOM 841 O O . GLY A 1 104 ? 0.764 0.194 -4.157 1.00 81.62 104 GLY A O 1
ATOM 842 N N . THR A 1 105 ? 2.650 -0.826 -4.791 1.00 80.75 105 THR A N 1
ATOM 843 C CA . THR A 1 105 ? 3.551 0.303 -4.513 1.00 80.75 105 THR A CA 1
ATOM 844 C C . THR A 1 105 ? 3.781 1.165 -5.756 1.00 80.75 105 THR A C 1
ATOM 846 O O . THR A 1 105 ? 3.413 0.796 -6.874 1.00 80.75 105 THR A O 1
ATOM 849 N N . GLU A 1 106 ? 4.425 2.322 -5.578 1.00 76.12 106 GLU A N 1
ATOM 850 C CA . GLU A 1 106 ? 4.902 3.163 -6.691 1.00 76.12 106 GLU A CA 1
ATOM 851 C C . GLU A 1 106 ? 5.996 2.495 -7.540 1.00 76.12 106 GLU A C 1
ATOM 853 O O . GLU A 1 106 ? 6.301 2.958 -8.637 1.00 76.12 106 GLU A O 1
ATOM 858 N N . GLU A 1 107 ? 6.543 1.381 -7.056 1.00 76.19 107 GLU A N 1
ATOM 859 C CA . GLU A 1 107 ? 7.503 0.530 -7.756 1.00 76.19 107 GLU A CA 1
ATOM 860 C C . GLU A 1 107 ? 6.810 -0.639 -8.479 1.00 76.19 107 GLU A C 1
ATOM 862 O O . GLU A 1 107 ? 7.459 -1.461 -9.117 1.00 76.19 107 GLU A O 1
ATOM 867 N N . GLY A 1 108 ? 5.475 -0.719 -8.436 1.00 72.00 108 GLY A N 1
ATOM 868 C CA . GLY A 1 108 ? 4.737 -1.811 -9.064 1.00 72.00 108 GLY A CA 1
ATOM 869 C C . GLY A 1 108 ? 4.938 -3.155 -8.360 1.00 72.00 108 GLY A C 1
ATOM 870 O O . GLY A 1 108 ? 4.955 -4.200 -9.015 1.00 72.00 108 GLY A O 1
ATOM 871 N N . GLU A 1 109 ? 5.070 -3.134 -7.035 1.00 77.25 109 GLU A N 1
ATOM 872 C CA . GLU A 1 109 ? 5.260 -4.313 -6.183 1.00 77.25 109 GLU A CA 1
ATOM 873 C C . GLU A 1 109 ? 4.128 -4.435 -5.143 1.00 77.25 109 GLU A C 1
ATOM 875 O O . GLU A 1 109 ? 3.270 -3.564 -5.058 1.00 77.25 109 GLU A O 1
ATOM 880 N N . ASP A 1 110 ? 4.074 -5.530 -4.376 1.00 76.19 110 ASP A N 1
ATOM 881 C CA . ASP A 1 110 ? 3.134 -5.735 -3.253 1.00 76.19 110 ASP A CA 1
ATOM 882 C C . ASP A 1 110 ? 1.634 -5.557 -3.562 1.00 76.19 110 ASP A C 1
ATOM 884 O O . ASP A 1 110 ? 0.865 -4.969 -2.804 1.00 76.19 110 ASP A O 1
ATOM 888 N N . TYR A 1 111 ? 1.166 -6.115 -4.680 1.00 80.06 111 TYR A N 1
ATOM 889 C CA . TYR A 1 111 ? -0.275 -6.157 -4.981 1.00 80.06 111 TYR A CA 1
ATOM 890 C C . TYR A 1 111 ? -1.039 -7.253 -4.227 1.00 80.06 111 TYR A C 1
ATOM 892 O O . TYR A 1 111 ? -2.264 -7.189 -4.159 1.00 80.06 111 TYR A O 1
ATOM 900 N N . GLU A 1 112 ? -0.343 -8.267 -3.706 1.00 82.62 112 GLU A N 1
ATOM 901 C CA . GLU A 1 112 ? -0.964 -9.408 -3.011 1.00 82.62 112 GLU A CA 1
ATOM 902 C C . GLU A 1 112 ? -1.107 -9.170 -1.501 1.00 82.62 112 GLU A C 1
ATOM 904 O O . GLU A 1 112 ? -1.966 -9.768 -0.857 1.00 82.62 112 GLU A O 1
ATOM 909 N N . ASN A 1 113 ? -0.288 -8.278 -0.938 1.00 82.31 113 ASN A N 1
ATOM 910 C CA . ASN A 1 113 ? -0.279 -7.958 0.484 1.00 82.31 113 ASN A CA 1
ATOM 911 C C . ASN A 1 113 ? -0.707 -6.504 0.680 1.00 82.31 113 ASN A C 1
ATOM 913 O O . ASN A 1 113 ? -0.164 -5.605 0.046 1.00 82.31 113 ASN A O 1
ATOM 917 N N . SER A 1 114 ? -1.662 -6.263 1.575 1.00 82.69 114 SER A N 1
ATOM 918 C CA . SER A 1 114 ? -2.070 -4.901 1.913 1.00 82.69 114 SER A CA 1
ATOM 919 C C . SER A 1 114 ? -1.034 -4.232 2.812 1.00 82.69 114 SER A C 1
ATOM 921 O O . SER A 1 114 ? -0.756 -4.737 3.903 1.00 82.69 114 SER A O 1
ATOM 923 N N . LEU A 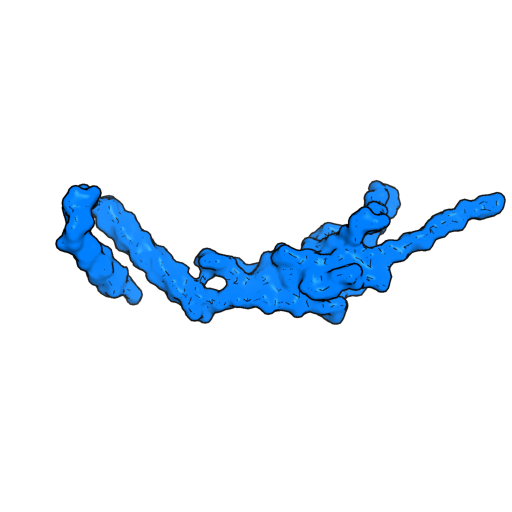1 115 ? -0.549 -3.058 2.421 1.00 85.31 115 LEU A N 1
ATOM 924 C CA . LEU A 1 115 ? 0.151 -2.153 3.324 1.00 85.31 115 LEU A CA 1
ATOM 925 C C . LEU A 1 115 ? -0.875 -1.285 4.058 1.00 85.31 115 LEU A C 1
ATOM 927 O O . LEU A 1 115 ? -1.764 -0.700 3.438 1.00 85.31 115 LEU A O 1
ATOM 931 N N . ILE A 1 116 ? -0.752 -1.168 5.376 1.00 84.56 116 ILE A N 1
ATOM 932 C CA . ILE A 1 116 ? -1.632 -0.297 6.160 1.00 84.56 116 ILE A CA 1
ATOM 933 C C . ILE A 1 116 ? -1.069 1.116 6.097 1.00 84.56 116 ILE A C 1
ATOM 935 O O . ILE A 1 116 ? -0.031 1.416 6.678 1.00 84.56 116 ILE A O 1
ATOM 939 N N . PHE A 1 117 ? -1.756 1.973 5.348 1.00 83.19 117 PHE A N 1
ATOM 940 C CA . PHE A 1 117 ? -1.383 3.373 5.182 1.00 83.19 117 PHE A CA 1
ATOM 941 C C . PHE A 1 117 ? -1.808 4.208 6.390 1.00 83.19 117 PHE A C 1
ATOM 943 O O . PHE A 1 117 ? -1.084 5.097 6.833 1.00 83.19 117 PHE A O 1
ATOM 950 N N . ALA A 1 118 ? -2.984 3.905 6.936 1.00 84.75 118 ALA A N 1
ATOM 951 C CA . ALA A 1 118 ? -3.462 4.484 8.176 1.00 84.75 118 ALA A CA 1
ATOM 952 C C . ALA A 1 118 ? -4.279 3.422 8.945 1.00 84.75 118 ALA A C 1
ATOM 954 O O . ALA A 1 118 ? -5.058 2.691 8.319 1.00 84.75 118 ALA A O 1
ATOM 955 N N . PRO A 1 119 ? -4.072 3.279 10.267 1.00 84.94 119 PRO A N 1
ATOM 956 C CA . PRO A 1 119 ? -4.864 2.392 11.113 1.00 84.94 119 PRO A CA 1
ATOM 957 C C . PRO A 1 119 ? -6.137 3.078 11.633 1.00 84.94 119 PRO A C 1
ATOM 959 O O . PRO A 1 119 ? -6.208 4.301 11.774 1.00 84.94 119 PRO A O 1
ATOM 962 N N . ALA A 1 120 ? -7.139 2.273 11.986 1.00 84.38 120 ALA A N 1
ATOM 963 C CA . ALA A 1 120 ? -8.332 2.735 12.682 1.00 84.38 120 ALA A CA 1
ATOM 964 C C . ALA A 1 120 ? -8.004 3.065 14.144 1.00 84.38 120 ALA A C 1
ATOM 966 O O . ALA A 1 120 ? -7.593 2.191 14.907 1.00 84.38 120 ALA A O 1
ATOM 967 N N . GLU A 1 121 ? -8.233 4.306 14.561 1.00 85.88 121 GLU A N 1
ATOM 968 C CA . GLU A 1 121 ? -8.071 4.681 15.964 1.00 85.88 121 GLU A CA 1
ATOM 969 C C . GLU A 1 121 ? -9.308 4.274 16.774 1.00 85.88 121 GLU A C 1
ATOM 971 O O . GLU A 1 121 ? -10.434 4.711 16.496 1.00 85.88 121 GLU A O 1
ATOM 976 N N . VAL A 1 122 ? -9.096 3.424 17.777 1.00 84.69 122 VAL A N 1
ATOM 977 C CA . VAL A 1 122 ? -10.155 2.832 18.592 1.00 84.69 122 VAL A CA 1
ATOM 978 C C . VAL A 1 122 ? -10.077 3.295 20.035 1.00 84.69 122 VAL A C 1
ATOM 980 O O . VAL A 1 122 ? -9.008 3.479 20.615 1.00 84.69 122 VAL A O 1
ATOM 983 N N . TRP A 1 123 ? -11.245 3.456 20.637 1.00 83.62 123 TRP A N 1
ATOM 984 C CA . TRP A 1 123 ? -11.391 3.775 22.042 1.00 83.62 123 TRP A CA 1
ATOM 985 C C . TRP A 1 123 ? -12.132 2.645 22.755 1.00 83.62 123 TRP A C 1
ATOM 987 O O . TRP A 1 123 ? -13.174 2.162 22.296 1.00 83.62 123 TRP A O 1
ATOM 997 N N . LEU A 1 124 ? -11.573 2.230 23.888 1.00 81.56 124 LEU A N 1
ATOM 998 C CA . LEU A 1 124 ? -12.092 1.181 24.753 1.00 81.56 124 LEU A CA 1
ATOM 999 C C . LEU A 1 124 ? -12.568 1.821 26.055 1.00 81.56 124 LEU A C 1
ATOM 1001 O O . LEU A 1 124 ? -11.853 2.618 26.664 1.00 81.56 124 LEU A O 1
ATOM 1005 N N . TYR A 1 125 ? -13.777 1.468 26.488 1.00 72.31 125 TYR A N 1
ATOM 1006 C CA . TYR A 1 125 ? -14.277 1.892 27.789 1.00 72.31 125 TYR A CA 1
ATOM 1007 C C . TYR A 1 125 ? -13.776 0.934 28.864 1.00 72.31 125 TYR A C 1
ATOM 1009 O O . TYR A 1 125 ? -14.232 -0.206 28.932 1.00 72.31 125 TYR A O 1
ATOM 1017 N N . HIS A 1 126 ? -12.894 1.413 29.740 1.00 64.12 126 HIS A N 1
ATOM 1018 C CA . HIS A 1 126 ? -12.626 0.736 31.002 1.00 64.12 126 HIS A CA 1
ATOM 1019 C C . HIS A 1 126 ? -13.474 1.401 32.099 1.00 64.12 126 HIS A C 1
ATOM 1021 O O . HIS A 1 126 ? -13.216 2.559 32.441 1.00 64.12 126 HIS A O 1
ATOM 1027 N N . PRO A 1 127 ? -14.482 0.725 32.680 1.00 55.81 127 PRO A N 1
ATOM 1028 C CA . PRO A 1 127 ? -15.136 1.244 33.873 1.00 55.81 127 PRO A CA 1
ATOM 1029 C C . PRO A 1 127 ? -14.098 1.328 34.994 1.00 55.81 127 PRO A C 1
ATOM 1031 O O . PRO A 1 127 ? -13.380 0.358 35.249 1.00 55.81 127 PRO A O 1
ATOM 1034 N N . LEU A 1 128 ? -13.982 2.491 35.637 1.00 50.72 128 LEU A N 1
ATOM 1035 C CA . LEU A 1 128 ? -13.140 2.657 36.821 1.00 50.72 128 LEU A CA 1
ATOM 1036 C C . LEU A 1 128 ? -13.538 1.586 37.845 1.00 50.72 128 LEU A C 1
ATOM 1038 O O . LEU A 1 128 ? -14.730 1.422 38.125 1.00 50.72 128 LEU A O 1
ATOM 1042 N N . ARG A 1 129 ? -12.557 0.846 38.383 1.00 51.59 129 ARG A N 1
ATOM 1043 C CA . ARG A 1 129 ? -12.782 -0.024 39.546 1.00 51.59 129 ARG A CA 1
ATOM 1044 C C . ARG A 1 129 ? -13.467 0.839 40.603 1.00 51.59 129 ARG A C 1
ATOM 1046 O O . ARG A 1 129 ? -12.897 1.840 41.029 1.00 51.59 129 ARG A O 1
ATOM 1053 N N . GLN A 1 130 ? -14.689 0.480 40.990 1.00 47.28 130 GLN A N 1
ATOM 1054 C CA . GLN A 1 130 ? -15.281 1.047 42.192 1.00 47.28 130 GLN A CA 1
ATOM 1055 C C . GLN A 1 130 ? -14.412 0.573 43.354 1.00 47.28 130 GLN A C 1
ATOM 1057 O O . GLN A 1 130 ? -14.457 -0.602 43.721 1.00 47.28 130 GLN A O 1
ATOM 1062 N N . GLU A 1 131 ? -13.571 1.459 43.883 1.00 47.91 131 GLU A N 1
ATOM 1063 C CA . GLU A 1 131 ? -13.037 1.265 45.222 1.00 47.91 131 GLU A CA 1
ATOM 1064 C C . GLU A 1 131 ? -14.245 1.270 46.160 1.00 47.91 131 GLU A C 1
ATOM 1066 O O . GLU A 1 131 ? -14.987 2.251 46.247 1.00 47.91 131 GLU A O 1
ATOM 1071 N N . GLY A 1 132 ? -14.527 0.094 46.723 1.00 50.09 132 GLY A N 1
ATOM 1072 C CA . GLY A 1 132 ? -15.603 -0.094 47.684 1.00 50.09 132 GLY A CA 1
ATOM 1073 C C . GLY A 1 132 ? -15.361 0.734 48.953 1.00 50.09 132 GLY A C 1
ATOM 1074 O O . GLY A 1 132 ? -14.214 1.092 49.223 1.00 50.09 132 GLY A O 1
ATOM 1075 N N . PRO A 1 133 ? -16.439 1.050 49.690 1.00 50.12 133 PRO A N 1
ATOM 1076 C CA . PRO A 1 133 ? -16.418 1.936 50.854 1.00 50.12 133 PRO A CA 1
ATOM 1077 C C . PRO A 1 133 ? -15.532 1.439 52.001 1.00 50.12 133 PRO A C 1
ATOM 1079 O O . PRO A 1 133 ? -15.388 0.203 52.159 1.00 50.12 133 PRO A O 1
#